Protein AF-A0A3C1Y853-F1 (afdb_monomer)

Nearest PDB structures (foldseek):
  3ife-assembly1_A-2  TM=8.751E-01  e=2.743E-05  Bacillus anthracis str. 'Ames Ancestor'
  1fno-assembly1_A-2  TM=8.575E-01  e=2.594E-04  Salmonella enterica subsp. enterica serovar Typhimurium

Secondary structure (DSSP, 8-state):
-------TT--PEEETT--SPPEEEETTTTEEE-TTT-GGGGGGTTS-EEE--SSS------

pLDDT: mean 72.38, std 16.53, range [44.16, 89.19]

Mean predicted aligned error: 9.3 Å

Structure (mmCIF, N/CA/C/O backbone):
data_AF-A0A3C1Y853-F1
#
_entry.id   AF-A0A3C1Y853-F1
#
loop_
_atom_site.group_PDB
_atom_site.id
_atom_site.type_symbol
_atom_site.label_atom_id
_atom_site.label_alt_id
_atom_site.label_comp_id
_atom_site.label_asym_id
_atom_site.label_entity_id
_atom_site.label_seq_id
_atom_site.pdbx_PDB_ins_code
_atom_site.Cartn_x
_atom_site.Cartn_y
_atom_site.Cartn_z
_atom_site.occupancy
_atom_site.B_iso_or_equiv
_atom_site.auth_seq_id
_atom_site.auth_comp_id
_atom_site.auth_asym_id
_atom_site.auth_atom_id
_atom_site.pdbx_PDB_model_num
ATOM 1 N N . THR A 1 1 ? 19.690 -16.788 14.548 1.00 47.81 1 THR A N 1
ATOM 2 C CA . THR A 1 1 ? 20.805 -16.036 13.939 1.00 47.81 1 THR A CA 1
ATOM 3 C C . THR A 1 1 ? 20.688 -16.265 12.447 1.00 47.81 1 THR A C 1
ATOM 5 O O . THR A 1 1 ? 21.202 -17.237 11.908 1.00 47.81 1 THR A O 1
ATOM 8 N N . SER A 1 2 ? 19.810 -15.469 11.838 1.00 46.88 2 SER A N 1
ATOM 9 C CA . SER A 1 2 ? 19.605 -15.417 10.390 1.00 46.88 2 SER A CA 1
ATOM 10 C C . SER A 1 2 ? 20.411 -14.233 9.873 1.00 46.88 2 SER A C 1
ATOM 12 O O . SER A 1 2 ? 20.511 -13.236 10.589 1.00 46.88 2 SER A O 1
ATOM 14 N N . PRO A 1 3 ? 21.052 -14.367 8.706 1.00 47.66 3 PRO A N 1
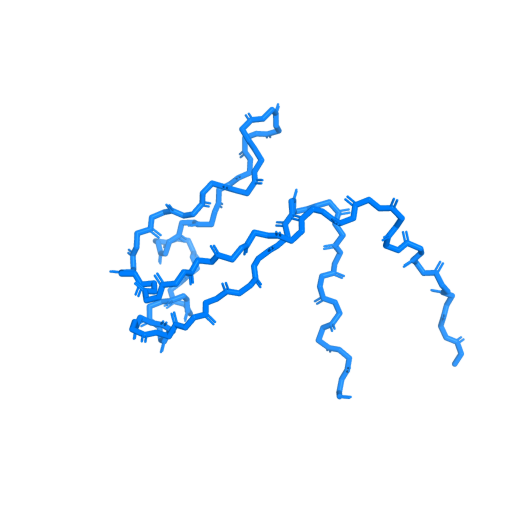ATOM 15 C CA . PRO A 1 3 ? 22.054 -13.422 8.255 1.00 47.66 3 PRO A CA 1
ATOM 16 C C . PRO A 1 3 ? 21.410 -12.055 8.048 1.00 47.66 3 PRO A C 1
ATOM 18 O O . PRO A 1 3 ? 20.338 -11.971 7.451 1.00 47.66 3 PRO A O 1
ATOM 21 N N . ASP A 1 4 ? 22.090 -11.019 8.537 1.00 47.88 4 ASP A N 1
ATOM 22 C CA . ASP A 1 4 ? 21.920 -9.617 8.177 1.00 47.88 4 ASP A CA 1
ATOM 23 C C . ASP A 1 4 ? 21.679 -9.470 6.665 1.00 47.88 4 ASP A C 1
ATOM 25 O O . ASP A 1 4 ? 22.610 -9.268 5.881 1.00 47.88 4 ASP A O 1
ATOM 29 N N . MET A 1 5 ? 20.420 -9.539 6.228 1.00 46.09 5 MET A N 1
ATOM 30 C CA . MET A 1 5 ? 20.029 -8.901 4.982 1.00 46.09 5 MET A CA 1
ATOM 31 C C . MET A 1 5 ? 20.059 -7.420 5.287 1.00 46.09 5 MET A C 1
ATOM 33 O O . MET A 1 5 ? 19.115 -6.834 5.809 1.00 46.09 5 MET A O 1
ATOM 37 N N . SER A 1 6 ? 21.232 -6.851 5.040 1.00 44.16 6 SER A N 1
ATOM 38 C CA . SER A 1 6 ? 21.496 -5.437 5.153 1.00 44.16 6 SER A CA 1
ATOM 39 C C . SER A 1 6 ? 20.436 -4.702 4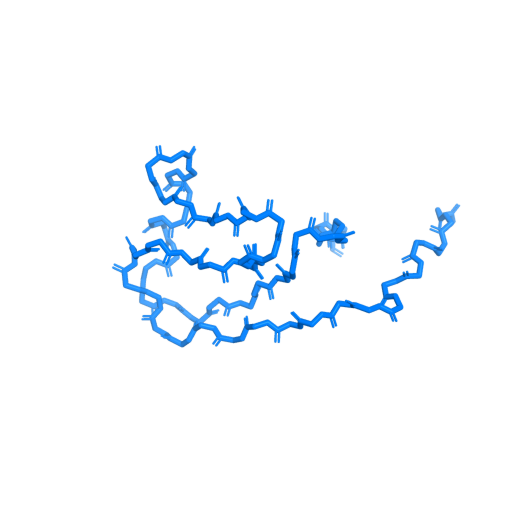.336 1.00 44.16 6 SER A C 1
ATOM 41 O O . SER A 1 6 ? 20.523 -4.645 3.111 1.00 44.16 6 SER A O 1
ATOM 43 N N . GLY A 1 7 ? 19.439 -4.134 5.018 1.00 47.81 7 GLY A N 1
ATOM 44 C CA . GLY A 1 7 ? 18.506 -3.142 4.486 1.00 47.81 7 GLY A CA 1
ATOM 45 C C . GLY A 1 7 ? 19.247 -1.844 4.177 1.00 47.81 7 GLY A C 1
ATOM 46 O O . GLY A 1 7 ? 18.911 -0.784 4.688 1.00 47.81 7 GLY A O 1
ATOM 47 N N . HIS A 1 8 ? 20.321 -1.927 3.392 1.00 46.56 8 HIS A N 1
ATOM 48 C CA . HIS A 1 8 ? 21.291 -0.854 3.213 1.00 46.56 8 HIS A CA 1
ATOM 49 C C . HIS A 1 8 ? 20.793 0.234 2.250 1.00 46.56 8 HIS A C 1
ATOM 51 O O . HIS A 1 8 ? 21.547 1.144 1.923 1.00 46.56 8 HIS A O 1
ATOM 57 N N . ASN A 1 9 ? 19.546 0.148 1.774 1.00 51.88 9 ASN A N 1
ATOM 58 C CA . ASN A 1 9 ? 18.920 1.160 0.921 1.00 51.88 9 ASN A CA 1
ATOM 59 C C . ASN A 1 9 ? 17.385 1.053 0.913 1.00 51.88 9 ASN A C 1
ATOM 61 O O . ASN A 1 9 ? 16.740 1.219 -0.119 1.00 51.88 9 ASN A O 1
ATOM 65 N N . VAL A 1 10 ? 16.773 0.745 2.061 1.00 57.34 10 VAL A N 1
ATOM 66 C CA . VAL A 1 10 ? 15.324 0.938 2.169 1.00 57.34 10 VAL A CA 1
ATOM 67 C C . VAL A 1 10 ? 15.050 2.437 2.177 1.00 57.34 10 VAL A C 1
ATOM 69 O O . VAL A 1 10 ? 15.500 3.145 3.073 1.00 57.34 10 VAL A O 1
ATOM 72 N N . ASN A 1 11 ? 14.332 2.919 1.167 1.00 64.38 11 ASN A N 1
ATOM 73 C CA . ASN A 1 11 ? 13.731 4.246 1.176 1.00 64.38 11 ASN A CA 1
ATOM 74 C C . ASN A 1 11 ? 12.304 4.084 1.713 1.00 64.38 11 ASN A C 1
ATOM 76 O O . ASN A 1 11 ? 11.412 3.705 0.952 1.00 64.38 11 ASN A O 1
ATOM 80 N N . PRO A 1 12 ? 12.078 4.241 3.033 1.00 73.50 12 PRO A N 1
ATOM 81 C CA . PRO A 1 12 ? 10.743 4.123 3.587 1.00 73.50 12 PRO A CA 1
ATOM 82 C C . PRO A 1 12 ? 9.884 5.295 3.112 1.00 73.50 12 PRO A C 1
ATOM 84 O O . PRO A 1 12 ? 10.235 6.461 3.299 1.00 73.50 12 PRO A O 1
ATOM 87 N N . GLN A 1 13 ? 8.731 4.976 2.544 1.00 77.31 13 GLN A N 1
ATOM 88 C CA . GLN A 1 13 ? 7.709 5.933 2.159 1.00 77.31 13 GLN A CA 1
ATOM 89 C C . GLN A 1 13 ? 6.598 5.921 3.205 1.00 77.31 13 GLN A C 1
ATOM 91 O O . GLN A 1 13 ? 5.977 4.888 3.470 1.00 77.31 13 GLN A O 1
ATOM 96 N N . ARG A 1 14 ? 6.350 7.081 3.818 1.00 83.69 14 ARG A N 1
ATOM 97 C CA . ARG A 1 14 ? 5.211 7.279 4.719 1.00 83.69 14 ARG A CA 1
ATOM 98 C C . ARG A 1 14 ? 3.988 7.671 3.907 1.00 83.69 14 ARG A C 1
ATOM 100 O O . ARG A 1 14 ? 3.982 8.713 3.261 1.00 83.69 14 ARG A O 1
ATOM 107 N N . VAL A 1 15 ? 2.950 6.853 3.999 1.00 83.94 15 VAL A N 1
ATOM 108 C CA . VAL A 1 15 ? 1.633 7.110 3.430 1.00 83.94 15 VAL A CA 1
ATOM 109 C C . VAL A 1 15 ? 0.692 7.386 4.589 1.00 83.94 15 VAL A C 1
ATOM 111 O O . VAL A 1 15 ? 0.245 6.472 5.280 1.00 83.94 15 VAL A O 1
ATOM 114 N N . ASN A 1 16 ? 0.444 8.667 4.844 1.00 86.2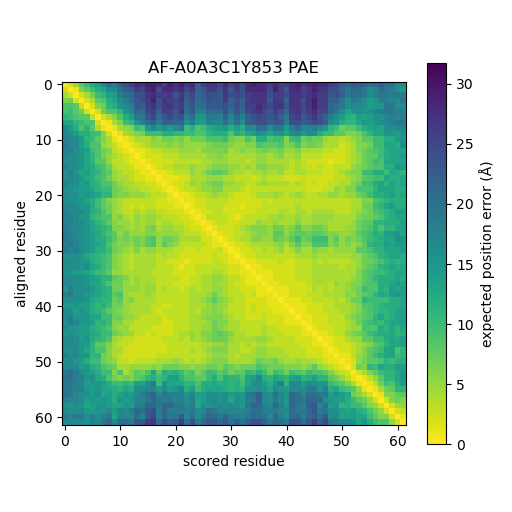5 16 ASN A N 1
ATOM 115 C CA . ASN A 1 16 ? -0.468 9.077 5.900 1.00 86.25 16 ASN A CA 1
ATOM 116 C C . ASN A 1 16 ? -1.923 8.920 5.458 1.00 86.25 16 ASN A C 1
ATOM 118 O O . ASN A 1 16 ? -2.247 9.279 4.328 1.00 86.25 16 ASN A O 1
ATOM 122 N N . ASN A 1 17 ? -2.780 8.438 6.366 1.00 86.38 17 ASN A N 1
ATOM 123 C CA . ASN A 1 17 ? -4.207 8.203 6.113 1.00 86.38 17 ASN A CA 1
ATOM 124 C C . ASN A 1 17 ? -4.432 7.501 4.762 1.00 86.38 17 ASN A C 1
ATOM 126 O O . ASN A 1 17 ? -5.022 8.064 3.838 1.00 86.38 17 ASN A O 1
ATOM 130 N N . TYR A 1 18 ? -3.924 6.282 4.627 1.00 89.19 18 TYR A N 1
ATOM 131 C CA . TYR A 1 18 ? -4.067 5.535 3.390 1.00 89.19 18 TYR A CA 1
ATOM 132 C C . TYR A 1 18 ? -5.529 5.418 2.964 1.00 89.19 18 TYR A C 1
ATOM 134 O O . TYR A 1 18 ? -6.371 4.986 3.739 1.00 89.19 18 TYR A O 1
ATOM 142 N N . ASP A 1 19 ? -5.834 5.805 1.731 1.00 87.38 19 ASP A N 1
ATOM 143 C CA . ASP A 1 19 ? -7.219 5.914 1.259 1.00 87.38 19 ASP A CA 1
ATOM 144 C C . ASP A 1 19 ? -7.700 4.656 0.513 1.00 87.38 19 ASP A C 1
ATOM 146 O O . ASP A 1 19 ? -8.803 4.623 -0.019 1.00 87.38 19 ASP A O 1
ATOM 150 N N . GLY A 1 20 ? -6.875 3.604 0.433 1.00 87.38 20 GLY A N 1
ATOM 151 C CA . GLY A 1 20 ? -7.186 2.443 -0.414 1.00 87.38 20 GLY A CA 1
ATOM 152 C C . GLY A 1 20 ? -6.847 2.687 -1.883 1.00 87.38 20 GLY A C 1
ATOM 153 O O . GLY A 1 20 ? -7.461 2.102 -2.768 1.00 87.38 20 GLY A O 1
ATOM 154 N N . SER A 1 21 ? -5.904 3.592 -2.147 1.00 87.31 21 SER A N 1
ATOM 155 C CA . SER A 1 21 ? -5.403 3.898 -3.490 1.00 87.31 21 SER A CA 1
ATOM 156 C C . SER A 1 21 ? -4.159 3.069 -3.825 1.00 87.31 21 SER A C 1
ATOM 158 O O . SER A 1 21 ? -3.536 2.478 -2.947 1.00 87.31 21 SER A O 1
ATOM 160 N N . VAL A 1 22 ? -3.761 3.028 -5.092 1.00 89.12 22 VAL A N 1
ATOM 161 C CA . VAL A 1 22 ? -2.506 2.374 -5.491 1.00 89.12 22 VAL A CA 1
ATOM 162 C C . VAL A 1 22 ? -1.316 3.144 -4.912 1.00 89.12 22 VAL A C 1
ATOM 164 O O . VAL A 1 22 ? -1.224 4.359 -5.090 1.00 89.12 22 VAL A O 1
ATOM 167 N N . ILE A 1 23 ? -0.405 2.452 -4.223 1.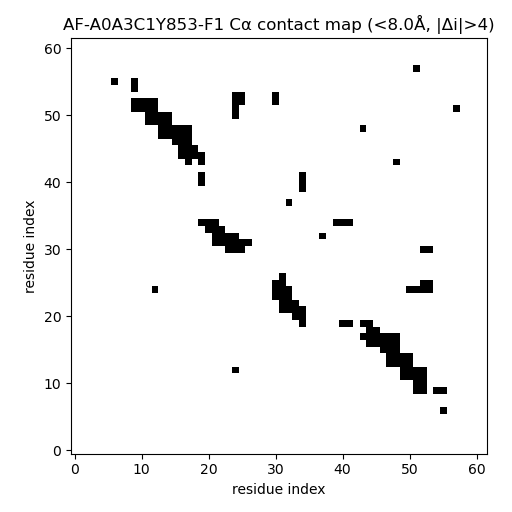00 86.19 23 ILE A N 1
ATOM 168 C CA . ILE A 1 23 ? 0.835 3.042 -3.699 1.00 86.19 23 ILE A CA 1
ATOM 169 C C . ILE A 1 23 ? 1.973 2.705 -4.652 1.00 86.19 23 ILE A C 1
ATOM 171 O O . ILE A 1 23 ? 2.335 1.544 -4.815 1.00 86.19 23 ILE A O 1
ATOM 175 N N . THR A 1 24 ? 2.592 3.713 -5.251 1.00 85.50 24 THR A N 1
ATOM 176 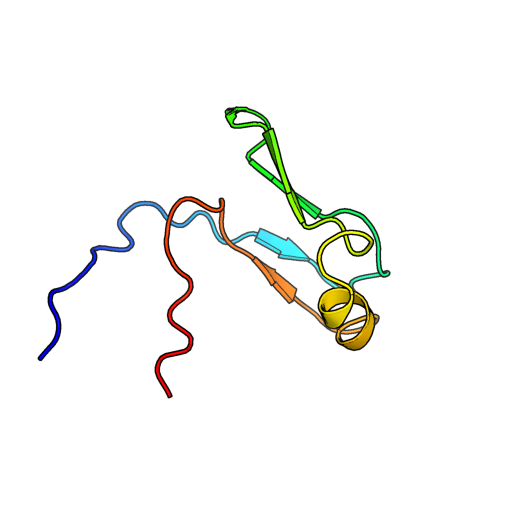C CA . THR A 1 24 ? 3.776 3.489 -6.079 1.00 85.50 24 THR A CA 1
ATOM 177 C C . THR A 1 24 ? 5.005 3.311 -5.198 1.00 85.50 24 THR A C 1
ATOM 179 O O . THR A 1 24 ? 5.465 4.260 -4.564 1.00 85.50 24 THR A O 1
ATOM 182 N N . LEU A 1 25 ? 5.543 2.091 -5.147 1.00 80.38 25 LEU A N 1
ATOM 183 C CA . LEU A 1 25 ? 6.748 1.812 -4.371 1.00 80.38 25 LEU A CA 1
ATOM 184 C C . LEU A 1 25 ? 8.005 2.228 -5.112 1.00 80.38 25 LEU A C 1
ATOM 186 O O . LEU A 1 25 ? 8.886 2.822 -4.507 1.00 80.38 25 LEU A O 1
ATOM 190 N N . ASN A 1 26 ? 8.089 1.877 -6.395 1.00 77.88 26 ASN A N 1
ATOM 191 C CA . ASN A 1 26 ? 9.240 2.214 -7.209 1.00 77.88 26 ASN A CA 1
ATOM 192 C C . ASN A 1 26 ? 8.845 2.346 -8.684 1.00 77.88 26 ASN A C 1
ATOM 194 O O . ASN A 1 26 ? 8.616 1.346 -9.369 1.00 77.88 26 ASN A O 1
ATOM 198 N N . GLU A 1 27 ? 8.789 3.583 -9.179 1.00 78.88 27 GLU A N 1
ATOM 199 C CA . GLU A 1 27 ? 8.460 3.888 -10.577 1.00 78.88 27 GLU A CA 1
ATOM 200 C C . GLU A 1 27 ? 9.485 3.301 -11.551 1.00 78.88 27 GLU A C 1
ATOM 202 O O . GLU A 1 27 ? 9.109 2.818 -12.616 1.00 78.88 27 GLU A O 1
ATOM 207 N N . GLU A 1 28 ? 10.769 3.269 -11.178 1.00 78.75 28 GLU A N 1
ATOM 208 C CA . GL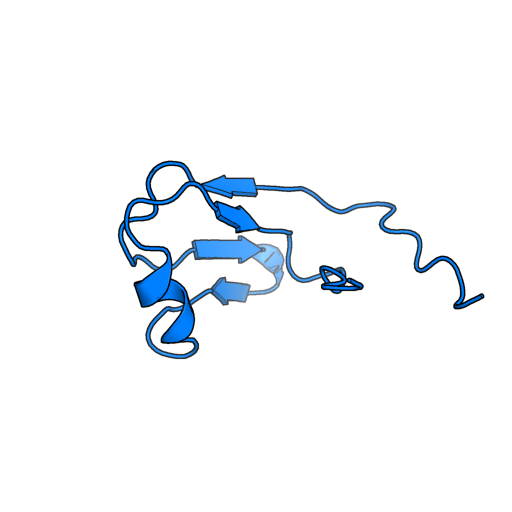U A 1 28 ? 11.843 2.795 -12.062 1.00 78.75 28 GLU A CA 1
ATOM 209 C C . GLU A 1 28 ? 11.767 1.289 -12.333 1.00 78.75 28 GLU A C 1
ATOM 211 O O . GLU A 1 28 ? 12.146 0.817 -13.405 1.00 78.75 28 GLU A O 1
ATOM 216 N N . LYS A 1 29 ? 11.269 0.522 -11.357 1.00 74.88 29 LYS A N 1
ATOM 217 C CA . LYS A 1 29 ? 11.071 -0.928 -11.474 1.00 74.88 29 LYS A CA 1
ATOM 218 C C . LYS A 1 29 ? 9.635 -1.317 -11.814 1.00 74.88 29 LYS A C 1
ATOM 220 O O . LYS A 1 29 ? 9.384 -2.495 -12.052 1.00 74.88 29 LYS A O 1
ATOM 225 N N . GLY A 1 30 ? 8.714 -0.355 -11.826 1.00 78.56 30 GLY A N 1
ATOM 226 C CA . GLY A 1 30 ? 7.287 -0.610 -11.993 1.00 78.56 30 GLY A CA 1
ATOM 227 C C . GLY A 1 30 ? 6.684 -1.411 -10.837 1.00 78.56 30 GLY A C 1
ATOM 228 O O . GLY A 1 30 ? 5.836 -2.267 -11.070 1.00 78.56 30 GLY A O 1
ATOM 229 N N . PHE A 1 31 ? 7.144 -1.182 -9.602 1.00 82.12 31 PHE A N 1
ATOM 230 C CA . PHE A 1 31 ? 6.532 -1.782 -8.416 1.00 82.12 31 PHE A CA 1
ATOM 231 C C . PHE A 1 31 ? 5.428 -0.881 -7.870 1.00 82.12 31 PHE A C 1
ATOM 233 O O . PHE A 1 31 ? 5.679 0.254 -7.451 1.00 82.12 31 PHE A O 1
ATOM 240 N N . TYR A 1 32 ? 4.221 -1.436 -7.813 1.00 85.62 32 TYR A N 1
ATOM 241 C CA . TYR A 1 32 ? 3.028 -0.785 -7.292 1.00 85.62 32 TYR A CA 1
ATOM 242 C C . TYR A 1 32 ? 2.358 -1.714 -6.279 1.00 85.62 32 TYR A C 1
ATOM 244 O O . TYR A 1 32 ? 2.273 -2.922 -6.488 1.00 85.62 32 TYR A O 1
ATOM 252 N N . LEU A 1 33 ? 1.891 -1.145 -5.176 1.00 85.12 33 LEU A N 1
ATOM 253 C CA . LEU A 1 33 ? 1.001 -1.793 -4.231 1.00 85.12 33 LEU A CA 1
ATOM 254 C C . LEU A 1 33 ? -0.425 -1.454 -4.655 1.00 85.12 33 LEU A C 1
ATOM 256 O O . LEU A 1 33 ? -0.958 -0.399 -4.307 1.00 85.12 33 LEU A O 1
ATOM 260 N N . ASP A 1 34 ? -1.016 -2.343 -5.446 1.00 88.56 34 ASP A N 1
ATOM 261 C CA . ASP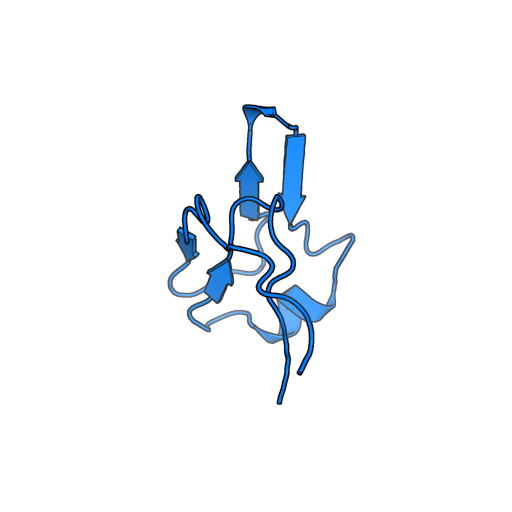 A 1 34 ? -2.398 -2.211 -5.886 1.00 88.56 34 ASP A CA 1
ATOM 262 C C . ASP A 1 34 ? -3.331 -2.966 -4.921 1.00 88.56 34 ASP A C 1
ATOM 264 O O . ASP A 1 34 ? -3.160 -4.174 -4.725 1.00 88.56 34 ASP A O 1
ATOM 268 N N . PRO A 1 35 ? -4.324 -2.304 -4.303 1.00 86.50 35 PRO A N 1
ATOM 269 C CA . PRO A 1 35 ? -5.293 -2.974 -3.439 1.00 86.50 35 PRO A CA 1
ATOM 270 C C . PRO A 1 35 ? -6.181 -3.975 -4.194 1.00 86.50 35 PRO A C 1
ATOM 272 O O . PRO A 1 35 ? -6.826 -4.808 -3.558 1.00 86.50 35 PRO A O 1
ATOM 275 N N . ALA A 1 36 ? -6.217 -3.933 -5.532 1.00 87.62 36 ALA A N 1
ATOM 276 C CA . ALA A 1 36 ? -6.862 -4.967 -6.334 1.00 87.62 36 ALA A CA 1
ATOM 277 C C . ALA A 1 36 ? -6.082 -6.294 -6.318 1.00 87.62 36 ALA A C 1
ATOM 279 O O . ALA A 1 36 ? -6.699 -7.360 -6.333 1.00 87.62 36 ALA A O 1
ATOM 280 N N . GLU A 1 37 ? -4.747 -6.239 -6.272 1.00 86.50 37 GLU A N 1
ATOM 281 C CA . GLU A 1 37 ? -3.892 -7.428 -6.149 1.00 86.50 37 GLU A CA 1
ATOM 282 C C . GLU A 1 37 ? -3.713 -7.850 -4.687 1.00 86.50 37 GLU A C 1
ATOM 284 O O . GLU A 1 37 ? -3.701 -9.041 -4.377 1.00 86.50 37 GLU A O 1
ATOM 289 N N . PHE A 1 38 ? -3.646 -6.874 -3.780 1.00 84.38 38 PHE A N 1
ATOM 290 C CA . PHE A 1 38 ? -3.458 -7.076 -2.346 1.00 84.38 38 PHE A CA 1
ATOM 291 C C . PHE A 1 38 ? -4.640 -6.479 -1.566 1.00 84.38 38 PHE A C 1
ATOM 293 O O . PHE A 1 38 ? -4.531 -5.387 -1.000 1.00 84.38 38 PHE A O 1
ATOM 300 N N . PRO A 1 39 ? -5.782 -7.183 -1.485 1.00 83.94 39 PRO A N 1
ATOM 301 C CA . PRO A 1 39 ? -6.981 -6.686 -0.803 1.00 83.94 39 PRO A CA 1
ATOM 302 C C . PRO A 1 39 ? -6.777 -6.468 0.703 1.00 83.94 39 PRO A C 1
ATOM 304 O O . PRO A 1 39 ? -7.550 -5.747 1.330 1.00 83.94 39 PRO A O 1
ATOM 307 N N . GLU A 1 40 ? -5.726 -7.047 1.287 1.00 82.81 40 GLU A N 1
ATOM 308 C CA . GLU A 1 40 ? -5.289 -6.775 2.660 1.00 82.81 40 GLU A CA 1
ATOM 309 C C . GLU A 1 40 ? -5.004 -5.287 2.903 1.00 82.81 40 GLU A C 1
ATOM 311 O O . GLU A 1 40 ? -5.3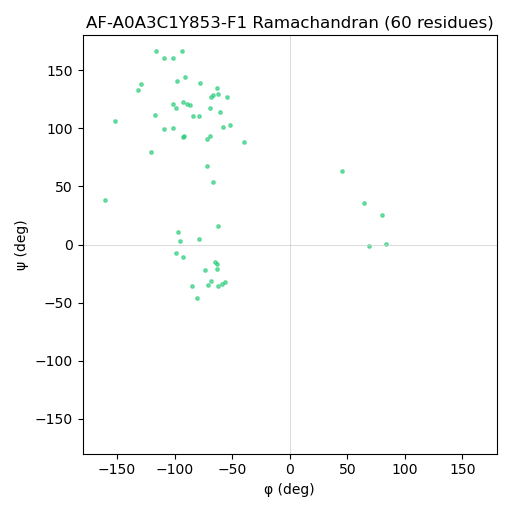18 -4.783 3.977 1.00 82.81 40 GLU A O 1
ATOM 316 N N . MET A 1 41 ? -4.535 -4.540 1.893 1.00 84.00 41 MET A N 1
ATOM 317 C CA . MET A 1 41 ? -4.326 -3.094 2.015 1.00 84.00 41 MET A CA 1
ATOM 318 C C . MET A 1 41 ? -5.599 -2.336 2.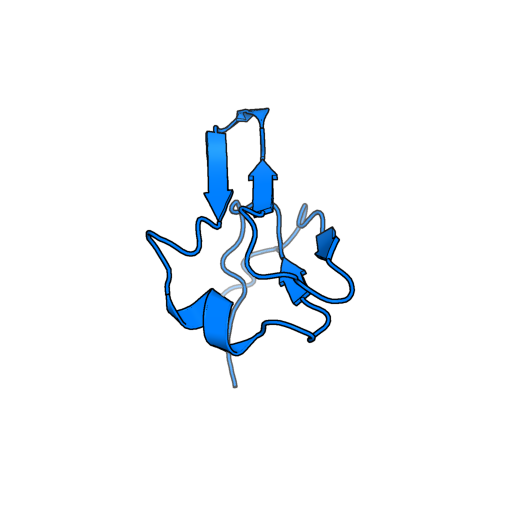375 1.00 84.00 41 MET A C 1
ATOM 320 O O . MET A 1 41 ? -5.543 -1.369 3.133 1.00 84.00 41 MET A O 1
ATOM 324 N N . LEU A 1 42 ? -6.757 -2.800 1.897 1.00 85.50 42 LEU A N 1
ATOM 325 C CA . LEU A 1 42 ? -8.040 -2.173 2.207 1.00 85.50 42 LEU A CA 1
ATOM 326 C C . LEU A 1 42 ? -8.376 -2.237 3.706 1.00 85.50 42 LEU A C 1
ATOM 328 O O . LEU A 1 42 ? -9.165 -1.430 4.191 1.00 85.50 42 LEU A O 1
ATOM 332 N N . GLN A 1 43 ? -7.769 -3.160 4.459 1.00 86.94 43 GLN A N 1
ATOM 333 C CA . GLN A 1 43 ? -7.941 -3.239 5.912 1.00 86.94 43 GLN A CA 1
ATOM 334 C C . GLN A 1 43 ? -7.191 -2.129 6.657 1.00 86.94 43 GLN A C 1
ATOM 336 O O . GLN A 1 43 ? -7.568 -1.789 7.776 1.00 86.94 43 GLN A O 1
ATOM 341 N N . TYR A 1 44 ? -6.170 -1.544 6.028 1.00 84.19 44 TYR A N 1
ATOM 342 C CA . TYR A 1 44 ? -5.356 -0.463 6.582 1.00 84.19 44 TYR A CA 1
ATOM 343 C C . TYR A 1 44 ? -5.825 0.923 6.103 1.00 84.19 44 TYR A C 1
ATOM 345 O O . TYR A 1 44 ? -5.137 1.924 6.304 1.00 84.19 44 TYR A O 1
ATOM 353 N N . VAL A 1 45 ? -6.999 1.008 5.464 1.00 87.38 45 VAL A N 1
ATOM 354 C CA . VAL A 1 45 ? -7.592 2.283 5.034 1.00 87.38 45 VAL A CA 1
ATOM 355 C C . VAL A 1 45 ? -7.890 3.156 6.253 1.00 87.38 45 VAL A C 1
ATOM 357 O O . VAL A 1 45 ? -8.502 2.716 7.224 1.00 87.38 45 VAL A O 1
ATOM 360 N N . GLY A 1 46 ? -7.436 4.405 6.209 1.00 86.56 46 GLY A N 1
ATOM 361 C CA . GLY A 1 46 ? -7.479 5.355 7.317 1.00 86.56 46 GLY A CA 1
ATOM 362 C C . GLY A 1 46 ? -6.322 5.217 8.310 1.00 86.56 46 GLY A C 1
ATOM 363 O O . GLY A 1 46 ? -6.267 5.982 9.270 1.00 86.56 46 GLY A O 1
ATOM 364 N N . GLN A 1 47 ? -5.390 4.283 8.096 1.00 87.56 47 GLN A N 1
ATOM 365 C CA . GLN A 1 47 ? -4.181 4.141 8.909 1.00 87.56 47 GLN A CA 1
ATOM 366 C C . GLN A 1 47 ? -2.960 4.738 8.201 1.00 87.56 47 GLN A C 1
ATOM 368 O O . GLN A 1 47 ? -2.949 4.944 6.987 1.00 87.56 47 GLN A O 1
ATOM 373 N N . ASP A 1 48 ? -1.920 5.037 8.974 1.00 86.81 48 ASP A N 1
ATOM 374 C CA . ASP A 1 48 ? -0.634 5.471 8.438 1.00 86.81 48 ASP A CA 1
ATOM 375 C C . ASP A 1 48 ? 0.199 4.241 8.055 1.00 86.81 48 ASP A C 1
ATOM 377 O O . ASP A 1 48 ? 0.655 3.503 8.930 1.00 86.81 48 ASP A O 1
ATOM 381 N N . LEU A 1 49 ? 0.418 4.022 6.757 1.00 83.75 49 LEU A N 1
ATOM 382 C CA . LEU A 1 49 ? 1.302 2.962 6.279 1.00 83.75 49 LEU A CA 1
ATOM 383 C C . LEU A 1 49 ? 2.727 3.472 6.105 1.00 83.75 49 LEU A C 1
ATOM 385 O O . LEU A 1 49 ? 2.982 4.600 5.679 1.00 83.75 49 LEU A O 1
ATOM 389 N N . ILE A 1 50 ? 3.677 2.592 6.401 1.00 81.31 50 ILE A N 1
ATOM 390 C CA . ILE A 1 50 ? 5.082 2.777 6.063 1.00 81.31 50 ILE A CA 1
ATOM 391 C C . ILE A 1 50 ? 5.435 1.649 5.109 1.00 81.31 50 ILE A C 1
ATOM 393 O O . ILE A 1 50 ? 5.443 0.483 5.492 1.00 81.31 50 ILE A O 1
ATOM 397 N N . THR A 1 51 ? 5.686 2.007 3.857 1.00 76.56 51 THR A N 1
ATOM 398 C CA . THR A 1 51 ? 6.051 1.059 2.804 1.00 76.56 51 THR A CA 1
ATOM 399 C C . THR A 1 51 ? 7.515 1.246 2.427 1.00 76.56 51 THR A C 1
ATOM 401 O O . THR A 1 51 ? 8.116 2.273 2.738 1.00 76.56 51 THR A O 1
ATOM 404 N N . THR A 1 52 ? 8.127 0.248 1.800 1.00 73.50 52 THR A N 1
ATOM 405 C CA . THR A 1 52 ? 9.499 0.338 1.281 1.00 73.50 52 THR A CA 1
ATOM 406 C C . THR A 1 52 ? 9.489 0.214 -0.230 1.00 73.50 52 THR A C 1
ATOM 408 O O . THR A 1 52 ? 8.517 -0.234 -0.819 1.00 73.50 52 THR A O 1
ATOM 411 N N . ASP A 1 53 ? 10.607 0.550 -0.858 1.00 66.44 53 ASP A N 1
ATOM 412 C CA . ASP A 1 53 ? 10.843 0.537 -2.307 1.00 66.44 53 ASP A CA 1
ATOM 413 C C . ASP A 1 53 ? 10.745 -0.863 -2.987 1.00 66.44 53 ASP A C 1
ATOM 415 O O . ASP A 1 53 ? 11.263 -1.091 -4.077 1.00 66.44 53 ASP A O 1
ATOM 419 N N . GLY A 1 54 ? 10.151 -1.868 -2.326 1.00 59.56 54 GLY A N 1
ATOM 420 C CA . GLY A 1 54 ? 9.941 -3.228 -2.849 1.00 59.56 54 GLY A CA 1
ATOM 421 C C . GLY A 1 54 ? 11.218 -4.061 -3.026 1.00 59.56 54 GLY A C 1
ATOM 422 O O . GLY A 1 54 ? 11.170 -5.221 -3.424 1.00 59.56 54 GLY A O 1
ATOM 423 N N . THR A 1 55 ? 12.381 -3.487 -2.723 1.00 53.38 55 THR A N 1
ATOM 424 C CA . THR A 1 55 ? 13.705 -4.101 -2.908 1.00 53.38 55 THR A CA 1
ATOM 425 C C . THR A 1 55 ? 14.225 -4.842 -1.687 1.00 53.38 55 THR A C 1
ATOM 427 O O . THR A 1 55 ? 15.226 -5.547 -1.780 1.00 53.38 55 THR A O 1
ATOM 430 N N . THR A 1 56 ? 13.570 -4.689 -0.540 1.00 47.81 56 THR A N 1
ATOM 431 C CA . THR A 1 56 ? 13.921 -5.370 0.706 1.00 47.81 56 THR A CA 1
ATOM 432 C C . THR A 1 56 ? 12.656 -5.972 1.287 1.00 47.81 56 THR A C 1
ATOM 434 O O . THR A 1 56 ? 11.629 -5.296 1.358 1.00 47.81 56 THR A O 1
ATOM 437 N N . LEU A 1 57 ? 12.735 -7.240 1.692 1.00 46.59 57 LEU A N 1
ATOM 438 C CA . LEU A 1 57 ? 11.661 -7.901 2.420 1.00 46.59 57 LEU A CA 1
ATOM 439 C C . LEU A 1 57 ? 11.458 -7.116 3.721 1.00 46.59 57 LEU A C 1
ATOM 441 O O . LEU A 1 57 ? 12.375 -7.049 4.542 1.00 46.59 57 LEU A O 1
ATOM 445 N N . LEU A 1 58 ? 10.301 -6.471 3.889 1.00 52.69 58 LEU A N 1
ATOM 446 C CA . LEU A 1 58 ? 9.933 -5.894 5.174 1.00 52.69 58 LEU A CA 1
ATOM 447 C C . LEU A 1 58 ? 9.682 -7.092 6.084 1.00 52.69 58 LEU A C 1
ATOM 449 O O . LEU A 1 58 ? 8.631 -7.724 6.009 1.00 52.69 58 LEU A O 1
ATOM 453 N N . GLY A 1 59 ? 10.721 -7.497 6.811 1.00 46.34 59 GLY A N 1
ATOM 454 C CA . GLY A 1 59 ? 10.652 -8.617 7.729 1.00 46.34 59 GLY A CA 1
ATOM 455 C C . GLY A 1 59 ? 9.558 -8.334 8.743 1.00 46.34 59 GLY A C 1
ATOM 456 O O . GLY A 1 59 ? 9.767 -7.566 9.675 1.00 46.34 59 GLY A O 1
ATOM 457 N N . ALA A 1 60 ? 8.394 -8.945 8.544 1.00 44.66 60 ALA A N 1
ATOM 458 C CA . ALA A 1 60 ? 7.473 -9.260 9.617 1.00 44.66 60 ALA A CA 1
ATOM 459 C C . ALA A 1 60 ? 8.111 -10.414 10.408 1.00 44.66 60 ALA A C 1
ATOM 461 O O . ALA A 1 60 ? 7.694 -11.562 10.298 1.00 44.66 60 ALA A O 1
ATOM 462 N N . ASP A 1 61 ? 9.224 -10.125 11.081 1.00 46.19 61 ASP A N 1
ATOM 463 C CA . ASP A 1 61 ? 9.849 -11.025 12.044 1.00 46.19 61 ASP A CA 1
ATOM 464 C C . ASP A 1 61 ? 9.434 -10.489 13.419 1.00 46.19 61 ASP A C 1
ATOM 466 O O . ASP A 1 61 ? 9.918 -9.436 13.825 1.00 46.19 61 ASP A O 1
ATOM 470 N N . ASP A 1 62 ? 8.421 -11.161 13.978 1.00 45.94 62 ASP A N 1
ATOM 471 C CA . ASP A 1 62 ? 7.809 -11.074 15.322 1.00 45.94 62 ASP A CA 1
ATOM 472 C C . ASP A 1 62 ? 8.060 -9.805 16.173 1.00 45.94 62 ASP A C 1
ATOM 474 O O . ASP A 1 62 ? 9.180 -9.613 16.705 1.00 45.94 62 ASP A O 1
#

Sequence (62 aa):
TSPDMSGHNVNPQRVNNYDGSVITLNEEKGFYLDPAEFPEMLQYVGQDLITTDGTTLLGADD

Foldseek 3Di:
DDDPPPPVDWPKDKDAQAQQQKAQLAPVVRDIDHCVVVVVVVVCHGHIDIDTSPPDPPPPPD

Solvent-accessible surface area (backbone atoms only — not comparable to full-atom values): 4079 Å² total; per-residue (Å²): 141,75,81,84,76,73,72,84,75,67,56,72,44,77,39,72,54,29,82,58,61,71,43,77,43,26,80,93,78,68,41,64,51,40,38,88,83,40,58,70,51,54,76,46,45,69,33,71,46,76,46,50,46,76,82,60,83,80,74,88,69,131

Radius of gyration: 12.69 Å; Cα contacts (8 Å, |Δi|>4): 77; chains: 1; bounding box: 30×25×27 Å